Protein AF-A0A1V5RVE4-F1 (afdb_monomer_lite)

Structure (mmCIF, N/CA/C/O backbone):
data_AF-A0A1V5RVE4-F1
#
_entry.id   AF-A0A1V5RVE4-F1
#
loop_
_atom_site.group_PDB
_atom_site.id
_atom_site.type_symbol
_atom_site.label_atom_id
_atom_site.label_alt_id
_atom_site.label_comp_id
_atom_site.label_asym_id
_atom_site.label_entity_id
_atom_site.label_seq_id
_atom_site.pdbx_PDB_ins_code
_atom_site.Cartn_x
_atom_site.Cartn_y
_atom_site.Cartn_z
_atom_site.occupancy
_atom_site.B_iso_or_equiv
_atom_site.auth_seq_id
_atom_site.auth_comp_id
_atom_site.auth_asym_id
_atom_site.auth_atom_id
_atom_site.pdbx_PDB_model_num
ATOM 1 N N . MET A 1 1 ? -8.781 -4.003 25.333 1.00 52.06 1 MET A N 1
ATOM 2 C CA . MET A 1 1 ? -8.368 -4.609 24.047 1.00 52.06 1 MET A CA 1
ATOM 3 C C . MET A 1 1 ? -8.397 -3.518 22.994 1.00 52.06 1 MET A C 1
ATOM 5 O O . MET A 1 1 ? -9.404 -2.829 22.899 1.00 52.06 1 MET A O 1
ATOM 9 N N . SER A 1 2 ? -7.292 -3.275 22.292 1.00 59.16 2 SER A N 1
ATOM 10 C CA . SER A 1 2 ? -7.269 -2.248 21.247 1.00 59.16 2 SER A CA 1
ATOM 11 C C . SER A 1 2 ? -7.950 -2.812 19.998 1.00 59.16 2 SER A C 1
ATOM 13 O O . SER A 1 2 ? -7.607 -3.914 19.575 1.00 59.16 2 SER A O 1
ATOM 15 N N . LYS A 1 3 ? -8.974 -2.113 19.495 1.00 81.06 3 LYS A N 1
ATOM 16 C CA . LYS A 1 3 ? -9.784 -2.555 18.352 1.00 81.06 3 LYS A CA 1
ATOM 17 C C . LYS A 1 3 ? -8.970 -2.461 17.062 1.00 81.06 3 LYS A C 1
ATOM 19 O O . LYS A 1 3 ? -8.178 -1.533 16.903 1.00 81.06 3 LYS A O 1
ATOM 24 N N . GLU A 1 4 ? -9.174 -3.424 16.169 1.00 89.00 4 GLU A N 1
ATOM 25 C CA . GLU A 1 4 ? -8.648 -3.392 14.803 1.00 89.00 4 GLU A CA 1
ATOM 26 C C . GLU A 1 4 ? -9.011 -2.075 14.110 1.00 89.00 4 GLU A C 1
ATOM 28 O O . GLU A 1 4 ? -10.045 -1.466 14.402 1.00 89.00 4 GLU A O 1
ATOM 33 N N . ARG A 1 5 ? -8.134 -1.619 13.216 1.00 94.75 5 ARG A N 1
ATOM 34 C CA . ARG A 1 5 ? -8.356 -0.424 12.399 1.00 94.75 5 ARG A CA 1
ATOM 35 C C . ARG A 1 5 ? -8.498 -0.841 10.947 1.00 94.75 5 ARG A C 1
ATOM 37 O O . ARG A 1 5 ? -7.795 -1.746 10.512 1.00 94.75 5 ARG A O 1
ATOM 44 N N . PHE A 1 6 ? -9.349 -0.149 10.208 1.00 97.06 6 PHE A N 1
ATOM 45 C CA . PHE A 1 6 ? -9.584 -0.420 8.796 1.00 97.06 6 PHE A CA 1
ATOM 46 C C . PHE A 1 6 ? -8.983 0.705 7.962 1.00 97.06 6 PHE A C 1
ATOM 48 O O . PHE A 1 6 ? -9.087 1.880 8.324 1.00 97.06 6 PHE A O 1
ATOM 55 N N . LEU A 1 7 ? -8.309 0.347 6.878 1.00 97.56 7 LEU A N 1
ATOM 56 C CA . LEU A 1 7 ? -7.548 1.263 6.041 1.00 97.56 7 LEU A CA 1
ATOM 57 C C . LEU A 1 7 ? -7.996 1.123 4.593 1.00 97.56 7 LEU A C 1
ATOM 59 O O . LEU A 1 7 ? -8.020 0.019 4.065 1.00 97.56 7 LEU A O 1
ATOM 63 N N . TYR A 1 8 ? -8.277 2.246 3.947 1.00 98.12 8 TYR A N 1
ATOM 64 C CA . TYR A 1 8 ? -8.286 2.353 2.496 1.00 98.12 8 TYR A CA 1
ATOM 65 C C . TYR A 1 8 ? -6.898 2.784 2.018 1.00 98.12 8 TYR A C 1
ATOM 67 O O . TYR A 1 8 ? -6.335 3.736 2.568 1.00 98.12 8 TYR A O 1
ATOM 75 N N . LEU A 1 9 ? -6.363 2.110 1.003 1.00 98.19 9 LEU A N 1
ATOM 76 C CA . LEU A 1 9 ? -5.063 2.396 0.401 1.00 98.19 9 LEU A CA 1
ATOM 77 C C . LEU A 1 9 ? -5.197 2.493 -1.119 1.00 98.19 9 LEU A C 1
ATOM 79 O O . LEU A 1 9 ? -5.727 1.592 -1.764 1.00 98.19 9 LEU A O 1
ATOM 83 N N . SER A 1 10 ? -4.668 3.575 -1.677 1.00 98.12 10 SER A N 1
ATOM 84 C CA . SER A 1 10 ? -4.505 3.800 -3.105 1.00 98.12 10 SER A CA 1
ATOM 85 C C . SER A 1 10 ? -3.018 3.900 -3.424 1.00 98.12 10 SER A C 1
ATOM 87 O O . SER A 1 10 ? -2.318 4.782 -2.912 1.00 98.12 10 SER A O 1
ATOM 89 N N . LEU A 1 11 ? -2.536 2.985 -4.256 1.00 98.06 11 LEU A N 1
ATOM 90 C CA . LEU A 1 11 ? -1.210 3.055 -4.854 1.00 98.06 11 LEU A CA 1
ATOM 91 C C . LEU A 1 11 ? -1.319 3.661 -6.247 1.00 98.06 11 LEU A C 1
ATOM 93 O O . LEU A 1 11 ? -2.275 3.391 -6.969 1.00 98.06 11 LEU A O 1
ATOM 97 N N . GLU A 1 12 ? -0.332 4.450 -6.636 1.00 98.00 12 GLU A N 1
ATOM 98 C CA . GLU A 1 12 ? -0.144 4.897 -8.009 1.00 98.00 12 GLU A CA 1
ATOM 99 C C . GLU A 1 12 ? 0.889 3.991 -8.678 1.00 98.00 12 GLU A C 1
ATOM 101 O O . GLU A 1 12 ? 1.977 3.785 -8.141 1.00 98.00 12 GLU A O 1
ATOM 106 N N . VAL A 1 13 ? 0.544 3.460 -9.847 1.00 97.81 13 VAL A N 1
ATOM 107 C CA . VAL A 1 13 ? 1.428 2.643 -10.677 1.00 97.81 13 VAL A CA 1
ATOM 108 C C . VAL A 1 13 ? 1.697 3.385 -11.979 1.00 97.81 13 VAL A C 1
ATOM 110 O O . VAL A 1 13 ? 0.776 3.911 -12.613 1.00 97.81 13 VAL A O 1
ATOM 113 N N . ARG A 1 14 ? 2.969 3.436 -12.372 1.00 96.88 14 ARG A N 1
ATOM 114 C CA . ARG A 1 14 ? 3.422 3.939 -13.671 1.00 96.88 14 ARG A CA 1
ATOM 115 C C . ARG A 1 14 ? 4.195 2.834 -14.380 1.00 96.88 14 ARG A C 1
ATOM 117 O O . ARG A 1 14 ? 5.165 2.339 -13.814 1.00 96.88 14 ARG A O 1
ATOM 124 N N . ASP A 1 15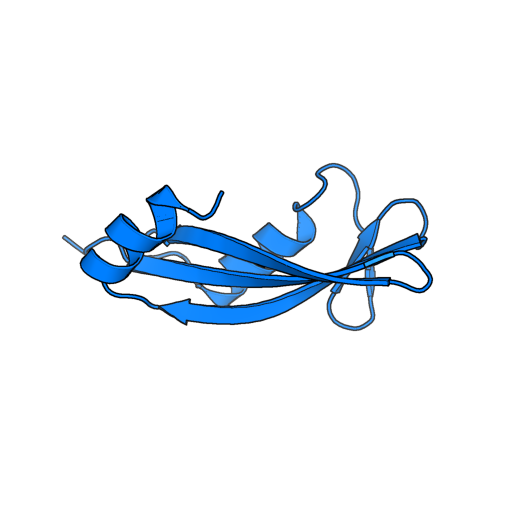 ? 3.781 2.467 -15.588 1.00 94.75 15 ASP A N 1
ATOM 125 C CA . ASP A 1 15 ? 4.436 1.454 -16.427 1.00 94.75 15 ASP A CA 1
ATOM 126 C C . ASP A 1 15 ? 4.648 1.985 -17.860 1.00 94.75 15 ASP A C 1
ATOM 128 O O . ASP A 1 15 ? 3.849 1.811 -18.782 1.00 94.75 15 ASP A O 1
ATOM 132 N N . GLY A 1 16 ? 5.747 2.720 -18.047 1.00 90.56 16 GLY A N 1
ATOM 133 C CA . GLY A 1 16 ? 6.007 3.455 -19.287 1.00 90.56 16 GLY A CA 1
ATOM 134 C C . GLY A 1 16 ? 5.084 4.669 -19.442 1.00 90.56 16 GLY A C 1
ATOM 135 O O . GLY A 1 16 ? 5.172 5.620 -18.668 1.00 90.56 16 GLY A O 1
ATOM 136 N N . GLU A 1 17 ? 4.210 4.663 -20.453 1.00 92.88 17 GLU A N 1
ATOM 137 C CA . GLU A 1 17 ? 3.319 5.799 -20.760 1.00 92.88 17 GLU A CA 1
ATOM 138 C C . GLU A 1 17 ? 2.020 5.812 -19.944 1.00 92.88 17 GLU A C 1
ATOM 140 O O . GLU A 1 17 ? 1.285 6.803 -19.966 1.00 92.88 17 GLU A O 1
ATOM 145 N N . ARG A 1 18 ? 1.694 4.724 -19.236 1.00 95.31 18 ARG A N 1
ATOM 146 C CA . ARG A 1 18 ? 0.438 4.641 -18.486 1.00 95.31 18 ARG A CA 1
ATOM 147 C C . ARG A 1 18 ? 0.657 4.997 -17.028 1.00 95.31 18 ARG A C 1
ATOM 149 O O . ARG A 1 18 ? 1.700 4.744 -16.429 1.00 95.31 18 ARG A O 1
ATOM 156 N N . LYS A 1 19 ? -0.396 5.571 -16.459 1.00 97.06 19 LYS A N 1
ATOM 157 C CA . LYS A 1 19 ? -0.490 5.941 -15.058 1.00 97.06 19 LYS A CA 1
ATOM 158 C C . LYS A 1 19 ? -1.881 5.579 -14.560 1.00 97.06 19 LYS A C 1
ATOM 160 O O . LYS A 1 19 ? -2.869 6.068 -15.105 1.00 97.06 19 LYS A O 1
ATOM 165 N N . TYR A 1 20 ? -1.962 4.733 -13.543 1.00 96.75 20 TYR A N 1
ATOM 166 C CA . TYR A 1 20 ? -3.230 4.293 -12.965 1.00 96.75 20 TYR A CA 1
ATOM 167 C C . TYR A 1 20 ? -3.115 4.090 -11.458 1.00 96.75 20 TYR A C 1
ATOM 169 O O . TYR A 1 20 ? -2.023 4.094 -10.892 1.00 96.75 20 TYR A O 1
ATOM 177 N N . SER A 1 21 ? -4.265 3.944 -10.803 1.00 96.62 21 SER A N 1
ATOM 178 C CA . SER A 1 21 ? -4.337 3.724 -9.363 1.00 96.62 21 SER A CA 1
ATOM 179 C C . SER A 1 21 ? -4.860 2.329 -9.048 1.00 96.62 21 SER A C 1
ATOM 181 O O . SER A 1 21 ? -5.854 1.888 -9.624 1.00 96.62 21 SER A O 1
ATOM 183 N N . CYS A 1 22 ? -4.218 1.670 -8.091 1.00 96.62 22 CYS A N 1
ATOM 184 C CA . CYS A 1 22 ? -4.638 0.393 -7.528 1.00 96.62 22 CYS A CA 1
ATOM 185 C C . CYS A 1 22 ? -5.174 0.638 -6.117 1.00 96.62 22 CYS A C 1
ATOM 187 O O . CYS A 1 22 ? -4.432 1.059 -5.230 1.00 96.62 22 CYS A O 1
ATOM 189 N N . ASN A 1 23 ? -6.468 0.391 -5.916 1.00 97.31 23 ASN A N 1
ATOM 190 C CA . ASN A 1 23 ? -7.152 0.646 -4.650 1.00 97.31 23 ASN A CA 1
ATOM 191 C C . ASN A 1 23 ? -7.440 -0.670 -3.931 1.00 97.31 23 ASN A C 1
ATOM 193 O O . ASN A 1 23 ? -7.875 -1.630 -4.560 1.00 97.31 23 ASN A O 1
ATOM 197 N N . SER A 1 24 ? -7.227 -0.696 -2.621 1.00 97.56 24 SER A N 1
ATOM 198 C CA . SER A 1 24 ? -7.438 -1.869 -1.771 1.00 97.56 24 SER A CA 1
ATOM 199 C C . SER A 1 24 ? -7.847 -1.448 -0.363 1.00 97.56 24 SER A C 1
ATOM 201 O O . SER A 1 24 ? -7.673 -0.288 0.037 1.00 97.56 24 SER A O 1
ATOM 203 N N . VAL A 1 25 ? -8.396 -2.391 0.400 1.00 97.75 25 VAL A N 1
ATOM 204 C CA . VAL A 1 25 ? -8.734 -2.185 1.811 1.00 97.75 25 VAL A CA 1
ATOM 205 C C . VAL A 1 25 ? -8.043 -3.208 2.704 1.00 97.75 25 VAL A C 1
ATOM 207 O O . VAL A 1 25 ? -7.894 -4.368 2.345 1.00 97.75 25 VAL A O 1
ATOM 210 N N . HIS A 1 26 ? -7.608 -2.776 3.890 1.00 96.56 26 HIS A N 1
ATOM 211 C CA . HIS A 1 26 ? -6.780 -3.585 4.789 1.00 96.56 26 HIS A CA 1
ATOM 212 C C . HIS A 1 26 ? -7.220 -3.478 6.243 1.00 96.56 26 HIS A C 1
ATOM 214 O O . HIS A 1 26 ? -7.528 -2.389 6.736 1.00 96.56 26 HIS A O 1
ATOM 220 N N . THR A 1 27 ? -7.138 -4.593 6.964 1.00 95.81 27 THR A N 1
ATOM 221 C CA . THR A 1 27 ? -7.220 -4.603 8.428 1.00 95.81 27 THR A CA 1
ATOM 222 C C . THR A 1 27 ? -5.827 -4.409 9.018 1.00 95.81 27 THR A C 1
ATOM 224 O O . THR A 1 27 ? -4.904 -5.181 8.762 1.00 95.81 27 THR A O 1
ATOM 227 N N . ILE A 1 28 ? -5.665 -3.376 9.842 1.00 94.75 28 ILE A N 1
ATOM 228 C CA . ILE A 1 28 ? -4.386 -2.982 10.427 1.00 94.75 28 ILE A CA 1
ATOM 229 C C . ILE A 1 28 ? -4.384 -3.269 11.930 1.00 94.75 28 ILE A C 1
ATOM 231 O O . ILE A 1 28 ? -5.220 -2.730 12.671 1.00 94.75 28 ILE A O 1
ATOM 235 N N . PRO A 1 29 ? -3.391 -4.032 12.429 1.00 91.75 29 PRO A N 1
ATOM 236 C CA . PRO A 1 29 ? -3.212 -4.222 13.856 1.00 91.75 29 PRO A CA 1
ATOM 237 C C . PRO A 1 29 ? -3.053 -2.876 14.578 1.00 91.75 29 PRO A C 1
ATOM 239 O O . PRO A 1 29 ? -2.371 -1.971 14.079 1.00 91.75 29 PRO A O 1
ATOM 242 N N . PRO A 1 30 ? -3.595 -2.715 15.794 1.00 88.44 30 PRO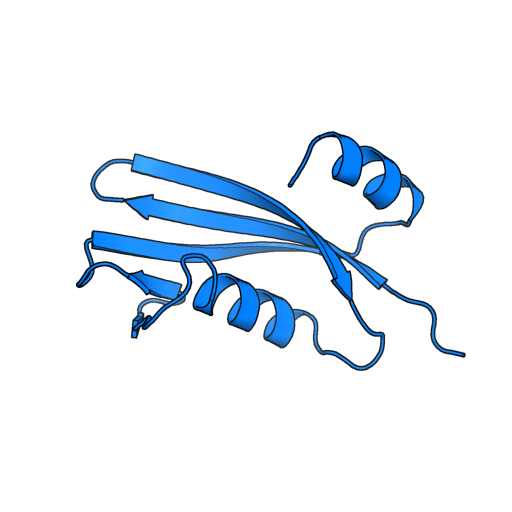 A N 1
ATOM 243 C CA . PRO A 1 30 ? -3.597 -1.415 16.462 1.00 88.44 30 PRO A CA 1
ATOM 244 C C . PRO A 1 30 ? -2.201 -0.853 16.754 1.00 88.44 30 PRO A C 1
ATOM 246 O O . PRO A 1 30 ? -2.011 0.357 16.795 1.00 88.44 30 PRO A O 1
ATOM 249 N N . LYS A 1 31 ? -1.208 -1.734 16.926 1.00 88.81 31 LYS A N 1
ATOM 250 C CA . LYS A 1 31 ? 0.186 -1.361 17.205 1.00 88.81 31 LYS A CA 1
ATOM 251 C C . LYS A 1 31 ? 1.014 -1.062 15.950 1.00 88.81 31 LYS A C 1
ATOM 253 O O . LYS A 1 31 ? 2.121 -0.547 16.077 1.00 88.81 31 LYS A O 1
ATOM 258 N N . LYS A 1 32 ? 0.528 -1.401 14.750 1.00 91.38 32 LYS A N 1
ATOM 259 C CA . LYS A 1 32 ? 1.288 -1.202 13.508 1.00 91.38 32 LYS A CA 1
ATOM 260 C C . LYS A 1 32 ? 1.139 0.245 13.035 1.00 91.38 32 LYS A C 1
ATOM 262 O O . LYS A 1 32 ? 0.029 0.765 12.977 1.00 91.38 32 LYS A O 1
ATOM 267 N N . ARG A 1 33 ? 2.246 0.923 12.728 1.00 94.56 33 ARG A N 1
ATOM 268 C CA . ARG A 1 33 ? 2.196 2.275 12.145 1.00 94.56 33 ARG A CA 1
ATOM 269 C C . ARG A 1 33 ? 1.619 2.187 10.734 1.00 94.56 33 ARG A C 1
ATOM 271 O O . ARG A 1 33 ? 1.992 1.274 10.001 1.00 94.56 33 ARG A O 1
ATOM 278 N N . ILE A 1 34 ? 0.696 3.085 10.397 1.00 94.88 34 ILE A N 1
ATOM 279 C CA . ILE A 1 34 ? -0.038 3.028 9.125 1.00 94.88 34 ILE A CA 1
ATOM 280 C C . ILE A 1 34 ? 0.921 3.329 7.981 1.00 94.88 34 ILE A C 1
ATOM 282 O O . ILE A 1 34 ? 0.984 2.555 7.040 1.00 94.88 34 ILE A O 1
ATOM 286 N N . GLU A 1 35 ? 1.750 4.355 8.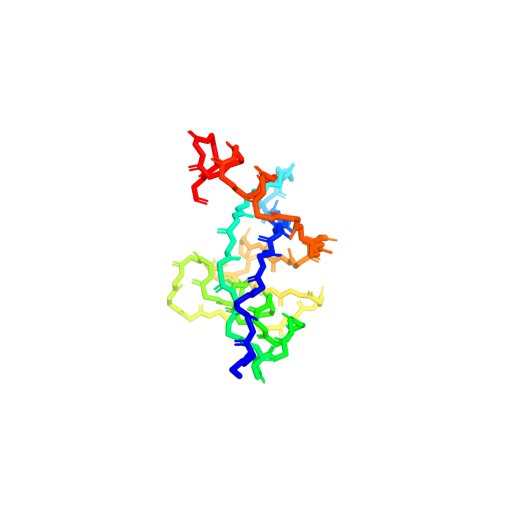141 1.00 95.06 35 GLU A N 1
ATOM 287 C CA . GLU A 1 35 ? 2.784 4.767 7.191 1.00 95.06 35 GLU A CA 1
ATOM 288 C C . GLU A 1 35 ? 3.719 3.596 6.875 1.00 95.06 35 GLU A C 1
ATOM 290 O O . GLU A 1 35 ? 3.947 3.236 5.729 1.00 95.06 35 GLU A O 1
ATOM 295 N N . ALA A 1 36 ? 4.209 2.920 7.918 1.00 95.00 36 ALA A N 1
ATOM 296 C CA . ALA A 1 36 ? 5.073 1.762 7.735 1.00 95.00 36 ALA A CA 1
ATOM 297 C C . ALA A 1 36 ? 4.333 0.586 7.081 1.00 95.00 36 ALA A C 1
ATOM 299 O O . ALA A 1 36 ? 4.955 -0.229 6.409 1.00 95.00 36 ALA A O 1
ATOM 300 N N . PHE A 1 37 ? 3.023 0.440 7.296 1.00 95.94 37 PHE A N 1
ATOM 301 C CA . PHE A 1 37 ? 2.242 -0.577 6.600 1.00 95.94 37 PHE A CA 1
ATOM 302 C C . PHE A 1 37 ? 2.109 -0.245 5.113 1.00 95.94 37 PHE A C 1
ATOM 304 O O . PHE A 1 37 ? 2.391 -1.116 4.300 1.00 95.94 37 PHE A O 1
ATOM 311 N N . THR A 1 38 ? 1.724 0.985 4.763 1.00 96.56 38 THR A N 1
ATOM 312 C CA . THR A 1 38 ? 1.500 1.400 3.371 1.00 96.56 38 THR A CA 1
ATOM 313 C C . THR A 1 38 ? 2.783 1.362 2.556 1.00 96.56 38 THR A C 1
ATOM 315 O O . THR A 1 38 ? 2.764 0.864 1.437 1.00 96.56 38 THR A O 1
ATOM 318 N N . GLU A 1 39 ? 3.902 1.794 3.139 1.00 96.44 39 GLU A N 1
ATOM 319 C CA . GLU A 1 39 ? 5.216 1.721 2.496 1.00 96.44 39 GLU A CA 1
ATOM 320 C C . GLU A 1 39 ? 5.653 0.277 2.245 1.00 96.44 39 GLU A C 1
ATOM 322 O O . GLU A 1 39 ? 6.035 -0.067 1.132 1.00 96.44 39 GLU A O 1
ATOM 327 N N . ASN A 1 40 ? 5.530 -0.603 3.246 1.00 95.56 40 ASN A N 1
ATOM 328 C CA . ASN A 1 40 ? 5.841 -2.022 3.046 1.00 95.56 40 ASN A CA 1
ATOM 329 C C . ASN A 1 40 ? 4.904 -2.667 2.016 1.00 95.56 40 ASN A C 1
ATOM 331 O O . ASN A 1 40 ? 5.348 -3.476 1.212 1.00 95.56 40 ASN A O 1
ATOM 335 N N . TYR A 1 41 ? 3.622 -2.297 2.013 1.00 95.94 41 TYR A N 1
ATOM 336 C CA . TYR A 1 41 ? 2.666 -2.812 1.038 1.00 95.94 41 TYR A CA 1
ATOM 337 C C . TYR A 1 41 ? 3.015 -2.370 -0.393 1.00 95.94 41 TYR A C 1
ATOM 339 O O . TYR A 1 41 ? 2.981 -3.189 -1.305 1.00 95.94 41 TYR A O 1
ATOM 347 N N . ALA A 1 42 ? 3.409 -1.108 -0.594 1.00 96.75 42 ALA A N 1
ATOM 348 C CA . ALA A 1 42 ? 3.869 -0.610 -1.893 1.00 96.75 42 ALA A CA 1
ATOM 349 C C . ALA A 1 42 ? 5.192 -1.261 -2.338 1.00 96.75 42 ALA A C 1
ATOM 351 O O . ALA A 1 42 ? 5.359 -1.569 -3.519 1.00 96.75 42 ALA A O 1
ATOM 352 N N . LYS A 1 43 ? 6.106 -1.508 -1.391 1.00 96.88 43 LYS A N 1
ATOM 353 C CA . LYS A 1 43 ? 7.390 -2.192 -1.604 1.00 96.88 43 LYS A CA 1
ATOM 354 C C . LYS A 1 43 ? 7.250 -3.654 -2.023 1.00 96.88 43 LYS A C 1
ATOM 356 O O . LYS A 1 43 ? 8.084 -4.153 -2.771 1.00 96.88 43 LYS A O 1
ATOM 361 N N . ASP A 1 44 ? 6.221 -4.329 -1.527 1.00 95.56 44 ASP A N 1
ATOM 362 C CA . ASP A 1 44 ? 5.985 -5.748 -1.791 1.00 95.56 44 ASP A CA 1
ATOM 363 C C . ASP A 1 44 ? 4.876 -5.966 -2.845 1.00 95.56 44 ASP A C 1
ATOM 365 O O . ASP A 1 44 ? 4.465 -7.103 -3.074 1.00 95.56 44 ASP A O 1
ATOM 369 N N . PHE A 1 45 ? 4.390 -4.903 -3.503 1.00 95.12 45 PHE A N 1
ATOM 370 C CA . PHE A 1 45 ? 3.174 -4.905 -4.330 1.00 95.12 45 PHE A CA 1
ATOM 371 C C . PHE A 1 45 ? 3.177 -5.947 -5.459 1.00 95.12 45 PHE A C 1
ATOM 373 O O . PHE A 1 45 ? 2.219 -6.704 -5.598 1.00 95.12 45 PHE A O 1
ATOM 380 N N . TYR A 1 46 ? 4.259 -6.027 -6.240 1.00 92.50 46 TYR A N 1
ATOM 381 C CA . TYR A 1 46 ? 4.431 -7.064 -7.272 1.00 92.50 46 TYR A CA 1
ATOM 382 C C . TYR A 1 46 ? 5.183 -8.305 -6.762 1.00 92.50 46 TYR A C 1
ATOM 384 O O . TYR A 1 46 ? 5.438 -9.242 -7.522 1.00 92.50 46 TYR A O 1
ATOM 392 N N . GLY A 1 47 ? 5.543 -8.328 -5.476 1.00 88.06 47 GLY A N 1
ATOM 393 C CA . GLY A 1 47 ? 6.487 -9.282 -4.909 1.00 88.06 47 GLY A CA 1
ATOM 394 C C . GLY A 1 47 ? 7.906 -9.137 -5.477 1.00 88.06 47 GLY A C 1
ATOM 395 O O . GLY A 1 47 ? 8.189 -8.341 -6.371 1.00 88.06 47 GLY A O 1
ATOM 396 N N . GLY A 1 48 ? 8.835 -9.937 -4.951 1.00 87.00 48 GLY A N 1
ATOM 397 C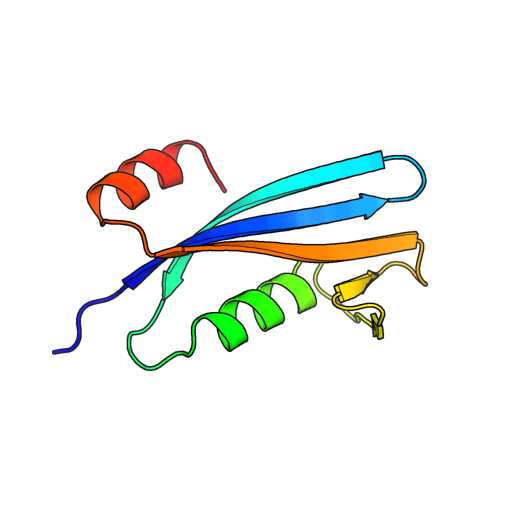 CA . GLY A 1 48 ? 10.212 -9.984 -5.451 1.00 87.00 48 GLY A CA 1
ATOM 398 C C . GLY A 1 48 ? 11.106 -8.841 -4.959 1.00 87.00 48 GLY A C 1
ATOM 399 O O . GLY A 1 48 ? 10.935 -8.326 -3.857 1.00 87.00 48 GLY A O 1
ATOM 400 N N . LYS A 1 49 ? 12.142 -8.512 -5.742 1.00 89.88 49 LYS A N 1
ATOM 401 C CA . LYS A 1 49 ? 13.095 -7.444 -5.407 1.00 89.88 49 LYS A CA 1
ATOM 402 C C . LYS A 1 49 ? 12.621 -6.124 -6.008 1.00 89.88 49 LYS A C 1
ATOM 404 O O . LYS A 1 49 ? 12.469 -6.031 -7.221 1.00 89.88 49 LYS A O 1
ATOM 409 N N . SER A 1 50 ? 12.472 -5.123 -5.153 1.00 94.19 50 SER A N 1
ATOM 410 C CA . SER A 1 50 ? 12.188 -3.739 -5.523 1.00 94.19 50 SER A CA 1
ATOM 411 C C . SER A 1 50 ? 13.382 -2.838 -5.207 1.00 94.19 50 SER A C 1
ATOM 413 O O . SER A 1 50 ? 14.065 -3.061 -4.200 1.00 94.19 50 SER A O 1
ATOM 415 N N . GLU A 1 51 ? 13.555 -1.759 -5.959 1.00 95.25 51 GLU A N 1
ATOM 416 C CA . GLU A 1 51 ? 14.507 -0.691 -5.636 1.00 95.25 51 GLU A CA 1
ATOM 417 C C . GLU A 1 51 ? 13.766 0.565 -5.181 1.00 95.25 51 GLU A C 1
ATOM 419 O O . GLU A 1 51 ? 12.812 0.993 -5.823 1.00 95.25 51 GLU A O 1
ATOM 424 N N . SER A 1 52 ? 14.182 1.148 -4.054 1.00 95.31 52 SER A N 1
ATOM 425 C CA . SER A 1 52 ? 13.554 2.364 -3.536 1.00 95.31 52 SER A CA 1
ATOM 426 C C . SER A 1 52 ? 14.227 3.599 -4.122 1.00 95.31 52 SER A C 1
ATOM 428 O O . SER A 1 52 ? 15.423 3.810 -3.914 1.00 95.31 52 SER A O 1
ATOM 430 N N . TYR A 1 53 ? 13.459 4.407 -4.850 1.00 92.50 53 TYR A N 1
ATOM 431 C CA . TYR A 1 53 ? 13.918 5.655 -5.454 1.00 92.50 53 TYR A CA 1
ATOM 432 C C . TYR A 1 53 ? 12.723 6.570 -5.763 1.00 92.50 53 TYR A C 1
ATOM 434 O O . TYR A 1 53 ? 11.607 6.087 -5.912 1.00 92.50 53 TYR A O 1
ATOM 442 N N . ASP A 1 54 ? 12.949 7.886 -5.837 1.00 90.81 54 ASP A N 1
ATOM 443 C CA . ASP A 1 54 ? 11.934 8.907 -6.181 1.00 90.81 54 ASP A CA 1
ATOM 444 C C . ASP A 1 54 ? 10.591 8.792 -5.419 1.00 90.81 54 ASP A C 1
ATOM 446 O O . ASP A 1 54 ? 9.506 8.996 -5.958 1.00 90.81 54 ASP A O 1
ATOM 450 N N . GLY A 1 55 ? 10.655 8.429 -4.133 1.00 92.44 55 GLY A N 1
ATOM 451 C CA . GLY A 1 55 ? 9.463 8.310 -3.285 1.00 92.44 55 GLY A CA 1
ATOM 452 C C . GLY A 1 55 ? 8.578 7.092 -3.580 1.00 92.44 55 GLY A C 1
ATOM 453 O O . GLY A 1 55 ? 7.430 7.061 -3.139 1.00 92.44 55 GLY A O 1
ATOM 454 N N . GLY A 1 56 ? 9.089 6.089 -4.294 1.00 95.56 56 GLY A N 1
ATOM 455 C CA . GLY A 1 56 ? 8.404 4.819 -4.496 1.00 95.56 56 GLY A CA 1
ATOM 456 C C . GLY A 1 56 ? 9.357 3.650 -4.714 1.00 95.56 56 GLY A C 1
ATOM 457 O O . GLY A 1 56 ? 10.507 3.648 -4.259 1.00 95.56 56 GLY A O 1
ATOM 458 N N . TYR A 1 57 ? 8.829 2.623 -5.370 1.00 97.44 57 TYR A N 1
ATOM 459 C CA . TYR A 1 57 ? 9.459 1.324 -5.543 1.00 97.44 57 TYR A CA 1
ATOM 460 C C . TYR A 1 57 ? 9.434 0.934 -7.013 1.00 97.44 57 TYR A C 1
ATOM 462 O O . TYR A 1 57 ? 8.371 0.818 -7.625 1.00 97.44 57 TYR A O 1
ATOM 470 N N . TYR A 1 58 ? 10.622 0.734 -7.569 1.00 96.62 58 TYR A N 1
ATOM 471 C CA . TYR A 1 58 ? 10.818 0.298 -8.938 1.00 96.62 58 TYR A CA 1
ATOM 472 C C . TYR A 1 58 ? 10.926 -1.222 -9.019 1.00 96.62 58 TYR A C 1
ATOM 474 O O . TYR A 1 58 ? 11.606 -1.862 -8.212 1.00 96.62 58 TYR A O 1
ATOM 482 N N . TYR A 1 59 ? 10.284 -1.781 -10.037 1.00 94.94 59 TYR A N 1
ATOM 483 C CA . TYR A 1 59 ? 10.280 -3.197 -10.383 1.00 94.94 59 TYR A CA 1
ATOM 484 C C . TYR A 1 59 ? 10.701 -3.374 -11.844 1.00 94.94 59 TYR A C 1
ATOM 486 O O . TYR A 1 59 ? 10.790 -2.405 -12.600 1.00 94.94 59 TYR A O 1
ATOM 494 N N . CYS A 1 60 ? 10.971 -4.622 -12.239 1.00 91.69 60 CYS A N 1
ATOM 495 C CA . CYS A 1 60 ? 11.300 -4.978 -13.625 1.00 91.69 60 CYS A CA 1
ATOM 496 C C . CYS A 1 60 ? 12.460 -4.146 -14.208 1.00 91.69 60 CYS A C 1
ATOM 498 O O . CYS A 1 60 ? 12.397 -3.690 -15.340 1.00 91.69 60 CYS A O 1
ATOM 500 N N . GLY A 1 61 ? 13.515 -3.904 -13.419 1.00 89.56 61 GLY A N 1
ATOM 501 C CA . GLY A 1 61 ? 14.675 -3.127 -13.876 1.00 89.56 61 GLY A CA 1
ATOM 502 C C . GLY A 1 61 ? 14.404 -1.633 -14.090 1.00 89.56 61 GLY A C 1
ATOM 503 O O . GLY A 1 61 ? 15.160 -0.987 -14.808 1.00 89.56 61 GLY A O 1
ATOM 504 N N . GLY A 1 62 ? 13.345 -1.085 -13.483 1.00 92.19 62 GLY A N 1
ATOM 505 C CA . GLY A 1 62 ? 12.994 0.336 -13.568 1.00 92.19 62 GLY A CA 1
ATOM 506 C C . GLY A 1 62 ? 11.792 0.645 -14.463 1.00 92.19 62 GLY A C 1
ATOM 507 O O . GLY A 1 62 ? 11.374 1.796 -14.526 1.00 92.19 62 GLY A O 1
ATOM 508 N N . GLU A 1 63 ? 11.212 -0.355 -15.128 1.00 93.31 63 GLU A N 1
ATOM 509 C CA . GLU A 1 63 ? 10.082 -0.161 -16.049 1.00 93.31 63 GLU A CA 1
ATOM 510 C C . GLU A 1 63 ? 8.764 0.163 -15.338 1.00 93.31 63 GLU A C 1
ATOM 512 O O . GLU A 1 63 ? 7.908 0.850 -15.898 1.00 93.31 63 GLU A O 1
ATOM 517 N N . VAL A 1 64 ? 8.602 -0.327 -14.106 1.00 96.00 64 VAL A N 1
ATOM 518 C CA . VAL A 1 64 ? 7.375 -0.160 -13.326 1.00 96.00 64 VAL A CA 1
ATOM 519 C C . VAL A 1 64 ? 7.694 0.542 -12.019 1.00 96.00 64 VAL A C 1
ATOM 521 O O . VAL A 1 64 ? 8.515 0.057 -11.244 1.00 96.00 64 VAL A O 1
ATOM 524 N N . HIS A 1 65 ? 7.017 1.654 -11.757 1.00 97.38 65 HIS A N 1
ATOM 525 C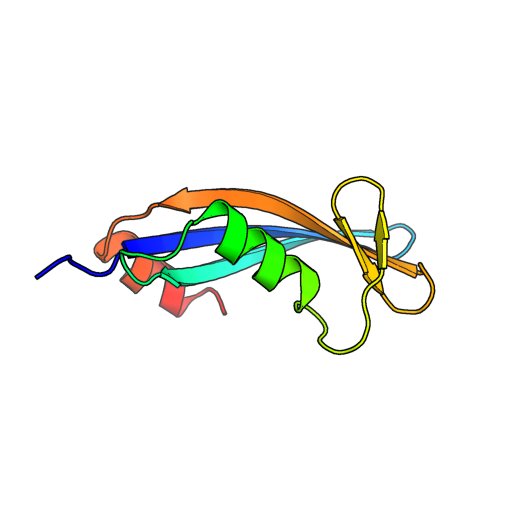 CA . HIS A 1 65 ? 7.126 2.418 -10.520 1.00 97.38 65 HIS A CA 1
ATOM 526 C C . HIS A 1 65 ? 5.819 2.357 -9.735 1.00 97.38 65 HIS A C 1
ATOM 528 O O . HIS A 1 65 ? 4.755 2.663 -10.276 1.00 97.38 65 HIS A O 1
ATOM 534 N N . VAL A 1 66 ? 5.906 2.013 -8.453 1.00 97.75 66 VAL A N 1
ATOM 535 C CA . VAL A 1 66 ? 4.770 1.957 -7.530 1.00 97.75 66 VAL A CA 1
ATOM 536 C C . VAL A 1 66 ? 5.030 2.892 -6.359 1.00 97.75 66 VAL A C 1
ATOM 538 O O . VAL A 1 66 ? 6.050 2.772 -5.684 1.00 97.75 66 VAL A O 1
ATOM 541 N N . SER A 1 67 ? 4.098 3.791 -6.069 1.00 97.81 67 SER A N 1
ATOM 542 C CA . SER A 1 67 ? 4.179 4.669 -4.900 1.00 97.81 67 SER A CA 1
ATOM 543 C C . SER A 1 67 ? 2.848 4.768 -4.167 1.00 97.81 67 SER A C 1
ATOM 545 O O . SER A 1 67 ? 1.774 4.522 -4.720 1.00 97.81 67 SER A O 1
ATOM 547 N N . VAL A 1 68 ? 2.910 5.121 -2.884 1.00 97.94 68 VAL A N 1
ATOM 548 C CA . VAL A 1 68 ? 1.711 5.399 -2.093 1.00 97.94 68 VAL A CA 1
ATOM 549 C C . VAL A 1 68 ? 1.124 6.732 -2.558 1.00 97.94 68 VAL A C 1
ATOM 551 O O . VAL A 1 68 ? 1.749 7.778 -2.403 1.00 97.94 68 VAL A O 1
ATOM 554 N N . HIS A 1 69 ? -0.087 6.706 -3.119 1.00 97.06 69 HIS A N 1
ATOM 555 C CA . HIS A 1 69 ? -0.783 7.920 -3.551 1.00 97.06 69 HIS A CA 1
ATOM 556 C C . HIS A 1 69 ? -1.608 8.523 -2.415 1.00 97.06 69 HIS A C 1
ATOM 558 O O . HIS A 1 69 ? -1.511 9.710 -2.109 1.00 97.06 69 HIS A O 1
ATOM 564 N N . HIS A 1 70 ? -2.437 7.692 -1.782 1.00 96.50 70 HIS A N 1
ATOM 565 C CA . HIS A 1 70 ? -3.322 8.117 -0.708 1.00 96.50 70 HIS A CA 1
ATOM 566 C C . HIS A 1 70 ? -3.663 6.951 0.214 1.00 96.50 70 HIS A C 1
ATOM 568 O O . HIS A 1 70 ? -3.863 5.825 -0.237 1.00 96.50 70 HIS A O 1
ATOM 574 N N . TYR A 1 71 ? -3.812 7.230 1.505 1.00 97.25 71 TYR A N 1
ATOM 575 C CA . TYR A 1 71 ? -4.395 6.289 2.447 1.00 97.25 71 TYR A CA 1
ATOM 576 C C . TYR A 1 71 ? -5.260 7.014 3.471 1.00 97.25 71 TYR A C 1
ATOM 578 O O . TYR A 1 71 ? -5.006 8.166 3.831 1.00 97.25 71 TYR A O 1
ATOM 586 N N . ARG A 1 72 ? -6.293 6.326 3.956 1.00 97.06 72 ARG A N 1
ATOM 587 C CA . ARG A 1 72 ? -7.251 6.884 4.912 1.00 97.06 72 ARG A CA 1
ATOM 588 C C . ARG A 1 72 ? -7.785 5.797 5.826 1.00 97.06 72 ARG A C 1
ATOM 590 O O . ARG A 1 72 ? -8.195 4.739 5.355 1.00 97.06 72 ARG A O 1
ATOM 597 N N . LEU A 1 73 ? -7.817 6.070 7.130 1.00 96.88 73 LEU A N 1
ATOM 598 C CA . LEU A 1 73 ? -8.579 5.231 8.052 1.00 96.88 73 LEU A CA 1
ATOM 599 C C . LEU A 1 73 ? -10.065 5.340 7.723 1.00 96.88 73 LEU A C 1
ATOM 601 O O . LEU A 1 73 ? -10.590 6.441 7.573 1.00 96.88 73 LEU A O 1
ATOM 605 N N . ILE A 1 74 ? -10.722 4.197 7.628 1.00 97.38 74 ILE A N 1
ATOM 606 C CA . ILE A 1 74 ? -12.144 4.099 7.324 1.00 97.38 74 ILE A CA 1
ATOM 607 C C . ILE A 1 74 ? -12.880 3.414 8.469 1.00 97.38 74 ILE A C 1
ATOM 609 O O . ILE A 1 74 ? -12.291 2.743 9.323 1.00 97.38 74 ILE A O 1
ATOM 613 N N . THR A 1 75 ? -14.186 3.625 8.502 1.00 97.06 75 THR A N 1
ATOM 614 C CA . THR A 1 75 ? -15.088 2.920 9.409 1.00 97.06 75 THR A CA 1
ATOM 615 C C . THR A 1 75 ? -15.189 1.443 9.033 1.00 97.06 75 THR A C 1
ATOM 617 O O . THR A 1 75 ? -14.814 1.025 7.934 1.00 97.06 75 THR A O 1
ATOM 620 N N . LYS A 1 76 ? -15.720 0.635 9.955 1.00 95.88 76 LYS A N 1
ATOM 621 C CA . LYS A 1 76 ? -16.001 -0.770 9.664 1.00 95.88 76 LYS A CA 1
ATOM 622 C C . LYS A 1 76 ? -17.07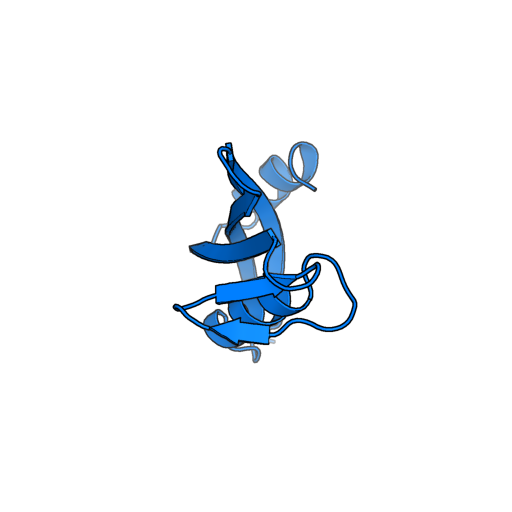5 -0.902 8.580 1.00 95.88 76 LYS A C 1
ATOM 624 O O . LYS A 1 76 ? -16.923 -1.742 7.703 1.00 95.88 76 LYS A O 1
ATOM 629 N N . GLU A 1 77 ? -18.118 -0.065 8.602 1.00 97.12 77 GLU A N 1
ATOM 630 C CA . GLU A 1 77 ? -19.156 -0.111 7.567 1.00 97.12 77 GLU A CA 1
ATOM 631 C C . GLU A 1 77 ? -18.589 0.198 6.174 1.00 97.12 77 GLU A C 1
ATOM 633 O O . GLU A 1 77 ? -18.888 -0.520 5.221 1.00 97.12 77 GLU A O 1
ATOM 638 N N . GLU A 1 78 ? -17.733 1.219 6.045 1.00 97.56 78 GLU A N 1
ATOM 639 C CA . GLU A 1 78 ? -17.048 1.520 4.779 1.00 97.56 78 GLU A CA 1
ATOM 640 C C . GLU A 1 78 ? -16.167 0.351 4.323 1.00 97.56 78 GLU A C 1
ATOM 642 O O . GLU A 1 78 ? -16.188 0.002 3.144 1.00 97.56 78 GLU A O 1
ATOM 647 N N . PHE A 1 79 ? -15.424 -0.278 5.240 1.00 97.38 79 PHE A N 1
ATOM 648 C CA . PHE A 1 79 ? -14.600 -1.447 4.930 1.00 97.38 79 PHE A CA 1
ATOM 649 C C . PHE A 1 79 ? -15.447 -2.611 4.412 1.00 97.38 79 PHE A C 1
ATOM 651 O O . PHE A 1 79 ? -15.165 -3.140 3.342 1.00 97.38 79 PHE A O 1
ATOM 658 N N . ASP A 1 80 ? -16.520 -2.968 5.120 1.00 96.88 80 ASP A N 1
ATOM 659 C CA . ASP A 1 80 ? -17.394 -4.091 4.767 1.00 96.88 80 ASP A CA 1
ATOM 660 C C . ASP A 1 80 ? -18.099 -3.888 3.412 1.00 96.88 80 ASP A C 1
ATOM 662 O O . ASP A 1 80 ? -18.467 -4.867 2.756 1.00 96.88 80 ASP A O 1
ATOM 666 N N . ILE A 1 81 ? -18.307 -2.636 2.988 1.00 97.25 81 ILE A N 1
ATOM 667 C CA . ILE A 1 81 ? -18.826 -2.290 1.658 1.00 97.25 81 ILE A CA 1
ATOM 668 C C . ILE A 1 81 ? -17.712 -2.378 0.615 1.00 97.25 81 ILE A C 1
ATOM 670 O O . ILE A 1 81 ? -17.866 -3.079 -0.382 1.00 97.25 81 ILE A O 1
ATOM 674 N N . LEU A 1 82 ? -16.595 -1.682 0.833 1.00 96.75 82 LEU A N 1
ATOM 675 C CA . LEU A 1 82 ? -15.502 -1.580 -0.136 1.00 96.75 82 LEU A CA 1
ATOM 676 C C . LEU A 1 82 ? -14.830 -2.930 -0.397 1.00 96.75 82 LEU A C 1
ATOM 678 O O . LEU A 1 82 ? -14.547 -3.238 -1.549 1.00 96.75 82 LEU A O 1
ATOM 682 N N . ASN A 1 83 ? -14.672 -3.770 0.627 1.00 95.81 83 ASN A N 1
ATOM 683 C CA . ASN A 1 83 ? -14.091 -5.114 0.531 1.00 95.81 83 ASN A CA 1
ATOM 684 C C . ASN A 1 83 ? -14.913 -6.076 -0.352 1.00 95.81 83 ASN A C 1
ATOM 686 O O . ASN A 1 83 ? -14.474 -7.180 -0.653 1.00 95.81 83 ASN A O 1
ATOM 690 N N . ARG A 1 84 ? -16.132 -5.694 -0.759 1.00 95.44 84 ARG A N 1
ATOM 691 C CA . ARG A 1 84 ? -16.939 -6.461 -1.728 1.00 95.44 84 ARG A CA 1
ATOM 692 C C . ARG A 1 84 ? -16.580 -6.149 -3.178 1.00 95.44 84 ARG A C 1
ATOM 694 O O . ARG A 1 84 ? -16.929 -6.929 -4.058 1.00 95.44 84 ARG A O 1
ATOM 701 N N . PHE A 1 85 ? -15.960 -4.997 -3.425 1.00 94.56 85 PHE A N 1
ATOM 702 C CA . PHE A 1 85 ? -15.691 -4.471 -4.765 1.00 94.56 85 PHE A CA 1
ATOM 703 C C . PHE A 1 85 ? -14.202 -4.280 -5.042 1.00 94.56 85 PHE A C 1
ATOM 705 O O . PHE A 1 85 ? -13.798 -4.261 -6.202 1.00 94.56 85 PHE A O 1
ATOM 712 N N . LEU A 1 86 ? -13.406 -4.100 -3.990 1.00 90.44 86 LEU A N 1
ATOM 713 C CA . LEU A 1 86 ? -11.967 -3.921 -4.057 1.00 90.44 86 LEU A CA 1
ATOM 714 C C . LEU A 1 86 ? -11.253 -5.210 -3.627 1.00 90.44 86 LEU A C 1
ATOM 716 O O . LEU A 1 86 ? -11.783 -5.923 -2.772 1.00 90.44 86 LEU A O 1
ATOM 720 N N . PRO A 1 87 ? -10.091 -5.502 -4.235 1.00 73.38 87 PRO A N 1
ATOM 721 C CA . PRO A 1 87 ? -9.249 -6.633 -3.868 1.00 73.38 87 PRO A CA 1
ATOM 722 C C . PRO A 1 87 ? -8.588 -6.470 -2.492 1.00 73.38 87 PRO A C 1
ATOM 724 O O . PRO A 1 87 ? -8.417 -5.313 -2.024 1.00 73.38 87 PRO A O 1
#

Foldseek 3Di:
DDDKWKKWFWKWKDQPPDIDIAIAMDTDDPPDDPVVVNQVCQCCVVHDHWDDDPQFTADPVRRMTMHTDDMDTDDPVVRVVVNVPHD

pLDDT: mean 93.85, std 7.03, range [52.06, 98.19]

Sequence (87 aa):
MSKERFLYLSLEVRDGERKYSCNSVHTIPPKKRIEAFTENYAKDFYGGKSESYDGGYYYCGGEVHVSVHHYRLITKEEFDILNRFLP

Radius of gyration: 13.88 Å; chains: 1; bounding box: 34×19×45 Å

Secondary structure (DSSP, 8-state):
-PPPEEEEEEEEEEETTEEEEEEEEEEE-TTS-HHHHHHHHHHTTT-S--EEETTEEEEGGGTEEEEEEEEEEE-HHHHHHHTTT--